Protein AF-A0A1G4JI55-F1 (afdb_monomer)

Organism: NCBI:txid1072105

pLDDT: mean 80.77, std 14.32, range [42.84, 95.56]

Nearest PDB structures (foldseek):
  7lda-assembly1_A  TM=4.274E-01  e=7.599E+00  Stenotrophomonas maltophilia K279a

Structure (mmCIF, N/CA/C/O backbone):
data_AF-A0A1G4JI55-F1
#
_entry.id   AF-A0A1G4JI55-F1
#
loop_
_atom_site.group_PDB
_atom_site.id
_atom_site.type_symbol
_atom_site.label_atom_id
_atom_site.label_alt_id
_atom_site.label_comp_id
_atom_site.label_asym_id
_atom_site.label_entity_id
_atom_site.label_seq_id
_atom_site.pdbx_PDB_ins_code
_atom_site.Cartn_x
_atom_site.Cartn_y
_atom_site.Cartn_z
_atom_site.occupancy
_atom_site.B_iso_or_equiv
_atom_site.auth_seq_id
_atom_site.auth_comp_id
_atom_site.auth_asym_id
_atom_site.auth_atom_id
_atom_site.pdbx_PDB_model_num
ATOM 1 N N . MET A 1 1 ? 4.335 -8.192 -8.789 1.00 56.53 1 MET A N 1
ATOM 2 C CA . MET A 1 1 ? 4.870 -7.688 -7.505 1.00 56.53 1 MET A CA 1
ATOM 3 C C . MET A 1 1 ? 6.400 -7.617 -7.463 1.00 56.53 1 MET A C 1
ATOM 5 O O . MET A 1 1 ? 7.077 -8.492 -7.997 1.00 56.53 1 MET A O 1
ATOM 9 N N . THR A 1 2 ? 6.938 -6.567 -6.842 1.00 62.38 2 THR A N 1
ATOM 10 C CA . THR A 1 2 ? 8.377 -6.296 -6.694 1.00 62.38 2 THR A CA 1
ATOM 11 C C . THR A 1 2 ? 8.993 -7.152 -5.581 1.00 62.38 2 THR A C 1
ATOM 13 O O . THR A 1 2 ? 8.378 -7.368 -4.541 1.00 62.38 2 THR A O 1
ATOM 16 N N . ARG A 1 3 ? 10.217 -7.663 -5.778 1.00 72.81 3 ARG A N 1
ATOM 17 C CA . ARG A 1 3 ? 10.893 -8.572 -4.820 1.00 72.81 3 ARG A CA 1
ATOM 18 C C . ARG A 1 3 ? 11.910 -7.865 -3.916 1.00 72.81 3 ARG A C 1
ATOM 20 O O . ARG A 1 3 ? 12.765 -8.512 -3.321 1.00 72.81 3 ARG A O 1
ATOM 27 N N . LYS A 1 4 ? 11.872 -6.530 -3.851 1.00 83.50 4 LYS A N 1
ATOM 28 C CA . LYS A 1 4 ? 12.846 -5.745 -3.077 1.00 83.50 4 LYS A CA 1
ATOM 29 C C . LYS A 1 4 ? 12.641 -5.948 -1.568 1.00 83.50 4 LYS A C 1
ATOM 31 O O . LYS A 1 4 ? 11.501 -6.120 -1.129 1.00 83.50 4 LYS A O 1
ATOM 36 N N . PRO A 1 5 ? 13.711 -5.913 -0.759 1.00 81.00 5 PRO A N 1
ATOM 37 C CA . PRO A 1 5 ? 13.623 -6.232 0.664 1.00 81.00 5 PRO A CA 1
ATOM 38 C C . PRO A 1 5 ? 12.819 -5.192 1.455 1.00 81.00 5 PRO A C 1
ATOM 40 O O . PRO A 1 5 ? 11.992 -5.571 2.278 1.00 81.00 5 PRO A O 1
ATOM 43 N N . THR A 1 6 ? 12.993 -3.898 1.171 1.00 87.56 6 THR A N 1
ATOM 44 C CA . THR A 1 6 ? 12.357 -2.811 1.930 1.00 87.56 6 THR A CA 1
ATOM 45 C C . THR A 1 6 ? 11.129 -2.249 1.220 1.00 87.56 6 THR A C 1
ATOM 47 O O . THR A 1 6 ? 11.065 -2.223 -0.011 1.00 87.56 6 THR A O 1
ATOM 50 N N . VAL A 1 7 ? 10.158 -1.753 1.995 1.00 88.62 7 VAL A N 1
ATOM 51 C CA . VAL A 1 7 ? 8.947 -1.108 1.458 1.00 88.62 7 VAL A CA 1
ATOM 52 C C . VAL A 1 7 ? 9.310 0.102 0.601 1.00 88.62 7 VAL A C 1
ATOM 54 O O . VAL A 1 7 ? 8.825 0.217 -0.521 1.00 88.62 7 VAL A O 1
ATOM 57 N N . LEU A 1 8 ? 10.226 0.951 1.074 1.00 90.62 8 LEU A N 1
ATOM 58 C CA . LEU A 1 8 ? 10.676 2.128 0.332 1.00 90.62 8 LEU A CA 1
ATOM 59 C C . LEU A 1 8 ? 11.270 1.760 -1.036 1.00 90.62 8 LEU A C 1
ATOM 61 O O . LEU A 1 8 ? 10.923 2.379 -2.037 1.00 90.62 8 LEU A O 1
ATOM 65 N N . ALA A 1 9 ? 12.105 0.717 -1.110 1.00 91.56 9 ALA A N 1
ATOM 66 C CA . ALA A 1 9 ? 12.670 0.276 -2.384 1.00 91.56 9 ALA A CA 1
ATOM 67 C C . ALA A 1 9 ? 11.589 -0.230 -3.353 1.00 91.56 9 ALA A C 1
ATOM 69 O O . ALA A 1 9 ? 11.690 0.005 -4.555 1.00 91.56 9 ALA A O 1
ATOM 70 N N . ARG A 1 10 ? 10.541 -0.892 -2.841 1.00 89.81 10 ARG A N 1
ATOM 71 C CA . ARG A 1 10 ? 9.392 -1.311 -3.658 1.00 89.81 10 ARG A CA 1
ATOM 72 C C . ARG A 1 10 ? 8.613 -0.107 -4.181 1.00 89.81 10 ARG A C 1
ATOM 74 O O . ARG A 1 10 ? 8.247 -0.118 -5.350 1.00 89.81 10 ARG A O 1
ATOM 81 N N . LEU A 1 11 ? 8.372 0.908 -3.347 1.00 91.12 11 LEU A N 1
ATOM 82 C CA . LEU A 1 11 ? 7.682 2.137 -3.755 1.00 91.12 11 LEU A CA 1
ATOM 83 C C . LEU A 1 11 ? 8.469 2.877 -4.842 1.00 91.12 11 LEU A C 1
ATOM 85 O O . LEU A 1 11 ? 7.915 3.157 -5.899 1.00 91.12 11 LEU A O 1
ATOM 89 N N . LEU A 1 12 ? 9.774 3.079 -4.644 1.00 92.25 12 LEU A N 1
ATOM 90 C CA . LEU A 1 12 ? 10.640 3.722 -5.637 1.00 92.25 12 LEU A CA 1
ATOM 91 C C . LEU A 1 12 ? 10.698 2.939 -6.953 1.00 92.25 12 LEU A C 1
ATOM 93 O O . LEU A 1 12 ? 10.718 3.529 -8.028 1.00 92.25 12 LEU A O 1
ATOM 97 N N . GLU A 1 13 ? 10.722 1.606 -6.906 1.00 90.62 13 GLU A N 1
ATOM 98 C CA . GLU A 1 13 ? 10.664 0.780 -8.118 1.00 90.62 13 GLU A CA 1
ATOM 99 C C . GLU A 1 13 ? 9.343 0.977 -8.874 1.00 90.62 13 GLU A C 1
ATOM 101 O O . GLU A 1 13 ? 9.346 1.082 -10.104 1.00 90.62 13 GLU A O 1
ATOM 106 N N . TRP A 1 14 ? 8.226 1.085 -8.152 1.00 88.88 14 TRP A N 1
ATOM 107 C CA . TRP A 1 14 ? 6.921 1.389 -8.733 1.00 88.88 14 TRP A CA 1
ATOM 108 C C . TRP A 1 14 ? 6.877 2.776 -9.370 1.00 88.88 14 TRP A C 1
ATOM 110 O O . TRP A 1 14 ? 6.474 2.882 -10.528 1.00 88.88 14 TRP A O 1
ATOM 120 N N . GLU A 1 15 ? 7.331 3.812 -8.669 1.00 91.75 15 GLU A N 1
ATOM 121 C CA . GLU A 1 15 ? 7.382 5.183 -9.192 1.00 91.75 15 GLU A CA 1
ATOM 122 C C . GLU A 1 15 ? 8.279 5.274 -10.429 1.00 91.75 15 GLU A C 1
ATOM 124 O O . GLU A 1 15 ? 7.889 5.833 -11.454 1.00 91.75 15 GLU A O 1
ATOM 129 N N . ASN A 1 16 ? 9.451 4.639 -10.385 1.00 90.75 16 ASN A N 1
ATOM 130 C CA . ASN A 1 16 ? 10.377 4.611 -11.512 1.00 90.75 16 ASN A CA 1
ATOM 131 C C . ASN A 1 16 ? 9.817 3.854 -12.719 1.00 90.75 16 ASN A C 1
ATOM 133 O O . ASN A 1 16 ? 10.100 4.245 -13.853 1.00 90.75 16 ASN A O 1
ATOM 137 N N . SER A 1 17 ? 9.034 2.797 -12.492 1.00 88.00 17 SER A N 1
ATOM 138 C CA . SER A 1 17 ? 8.438 1.989 -13.563 1.00 88.00 17 SER A CA 1
ATOM 139 C C . SER A 1 17 ? 7.194 2.641 -14.164 1.00 88.00 17 SER A C 1
ATOM 141 O O . SER A 1 17 ? 7.005 2.615 -15.376 1.00 88.00 17 SER A O 1
ATOM 143 N N . CYS A 1 18 ? 6.330 3.209 -13.323 1.00 87.94 18 CYS A N 1
ATOM 144 C CA . CYS A 1 18 ? 5.034 3.747 -13.735 1.00 87.94 18 CYS A CA 1
ATOM 145 C C . CYS A 1 18 ? 5.064 5.250 -14.003 1.00 87.94 18 CYS A C 1
ATOM 147 O O . CYS A 1 18 ? 4.089 5.772 -14.528 1.00 87.94 18 CYS A O 1
ATOM 149 N N . LYS A 1 19 ? 6.148 5.949 -13.643 1.00 90.75 19 LYS A N 1
ATOM 150 C CA . LYS A 1 19 ? 6.298 7.411 -13.764 1.00 90.75 19 LYS A CA 1
ATOM 151 C C . LYS A 1 19 ? 5.158 8.193 -13.100 1.00 90.75 19 LYS A C 1
ATOM 153 O O . LYS A 1 19 ? 4.799 9.284 -13.534 1.00 90.75 19 LYS A O 1
ATOM 158 N N . HIS A 1 20 ? 4.595 7.627 -12.038 1.00 88.62 20 HIS A N 1
ATOM 159 C CA . HIS A 1 20 ? 3.544 8.233 -11.232 1.00 88.62 20 HIS A CA 1
ATOM 160 C C . HIS A 1 20 ? 3.986 8.235 -9.768 1.00 88.62 20 HIS A C 1
ATOM 162 O O . HIS A 1 20 ? 4.554 7.229 -9.338 1.00 88.62 20 HIS A O 1
ATOM 168 N N . PRO A 1 21 ? 3.731 9.317 -9.012 1.00 91.12 21 PRO A N 1
ATOM 169 C CA . PRO A 1 21 ? 4.039 9.358 -7.588 1.00 91.12 21 PRO A CA 1
ATOM 170 C C . PRO A 1 21 ? 3.175 8.348 -6.825 1.00 91.12 21 PRO A C 1
ATOM 172 O O . PRO A 1 21 ? 1.988 8.183 -7.120 1.00 91.12 21 PRO A O 1
ATOM 175 N N . VAL A 1 22 ? 3.762 7.681 -5.833 1.00 90.19 22 VAL A N 1
ATOM 176 C CA . VAL A 1 22 ? 3.088 6.687 -4.997 1.00 90.19 22 VAL A CA 1
ATOM 177 C C . VAL A 1 22 ? 3.322 7.014 -3.530 1.00 90.19 22 VAL A C 1
ATOM 179 O O . VAL A 1 22 ? 4.426 6.906 -3.003 1.00 90.19 22 VAL A O 1
ATOM 182 N N . THR A 1 23 ? 2.241 7.331 -2.823 1.00 90.56 23 THR A N 1
ATOM 183 C CA . THR A 1 23 ? 2.305 7.584 -1.384 1.00 90.56 23 THR A CA 1
ATOM 184 C C . THR A 1 23 ? 2.064 6.296 -0.607 1.00 90.56 23 THR A C 1
ATOM 186 O O . THR A 1 23 ? 0.960 5.750 -0.607 1.00 90.56 23 THR A O 1
ATOM 189 N N . GLY A 1 24 ? 3.089 5.833 0.108 1.00 90.88 24 GLY A N 1
ATOM 190 C CA . GLY A 1 24 ? 2.934 4.772 1.101 1.00 90.88 24 GLY A CA 1
ATOM 191 C C . GLY A 1 24 ? 2.023 5.220 2.246 1.00 90.88 24 GLY A C 1
ATOM 192 O O . GLY A 1 24 ? 2.265 6.264 2.866 1.00 90.88 24 GLY A O 1
ATOM 193 N N . LEU A 1 25 ? 0.988 4.423 2.522 1.00 90.88 25 LEU A N 1
ATOM 194 C CA . LEU A 1 25 ? 0.064 4.644 3.630 1.00 90.88 25 LEU A CA 1
ATOM 195 C C . LEU A 1 25 ? 0.543 3.902 4.877 1.00 90.88 25 LEU A C 1
ATOM 197 O O . LEU A 1 25 ? 0.789 2.699 4.846 1.00 90.88 25 LEU A O 1
ATOM 201 N N . ASP A 1 26 ? 0.619 4.634 5.980 1.00 91.19 26 ASP A N 1
ATOM 202 C CA . ASP A 1 26 ? 0.837 4.115 7.325 1.00 91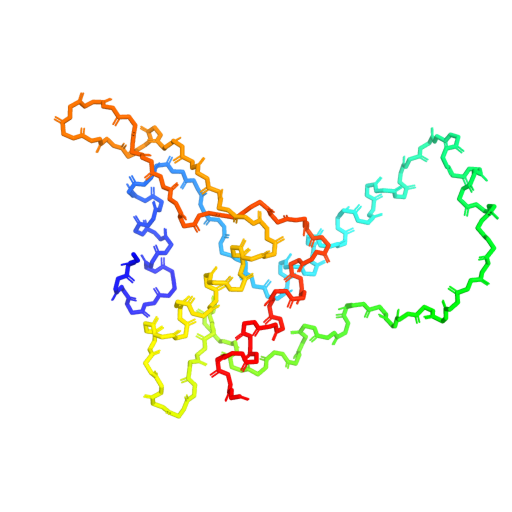.19 26 ASP A CA 1
ATOM 203 C C . ASP A 1 26 ? -0.385 4.449 8.204 1.00 91.19 26 ASP A C 1
ATOM 205 O O . ASP A 1 26 ? -1.230 5.261 7.805 1.00 91.19 26 ASP A O 1
ATOM 209 N N . PRO A 1 27 ? -0.529 3.821 9.385 1.00 90.75 27 PRO A N 1
ATOM 210 C CA . PRO A 1 27 ? -1.682 4.044 10.253 1.00 90.75 27 PRO A CA 1
ATOM 211 C C . PRO A 1 27 ? -1.929 5.520 10.590 1.00 90.75 27 PRO A C 1
ATOM 213 O O . PRO A 1 27 ? -3.085 5.942 10.645 1.00 90.75 27 PRO A O 1
ATOM 216 N N . THR A 1 28 ? -0.870 6.315 10.762 1.00 90.25 28 THR A N 1
ATOM 217 C CA . THR A 1 28 ? -0.963 7.746 11.075 1.00 90.25 28 THR A CA 1
ATOM 218 C C . THR A 1 28 ? -1.545 8.525 9.898 1.00 90.25 28 THR A C 1
ATOM 220 O O . THR A 1 28 ? -2.545 9.224 10.061 1.00 90.25 28 THR A O 1
ATOM 223 N N . LYS A 1 29 ? -1.025 8.319 8.683 1.00 91.88 29 LYS A N 1
ATOM 224 C CA . LYS A 1 29 ? -1.563 8.936 7.457 1.00 91.88 29 LYS A CA 1
ATOM 225 C C . LYS A 1 29 ? -3.004 8.526 7.185 1.00 91.88 29 LYS A C 1
ATOM 227 O O . LYS A 1 29 ? -3.806 9.336 6.730 1.00 91.88 29 LYS A O 1
ATOM 232 N N . VAL A 1 30 ? -3.366 7.274 7.469 1.00 91.25 30 VAL A N 1
ATOM 233 C CA . VAL A 1 30 ? -4.756 6.811 7.331 1.00 91.25 30 VAL A CA 1
ATOM 234 C C . VAL A 1 30 ? -5.678 7.560 8.295 1.00 91.25 30 VAL A C 1
ATOM 236 O O . VAL A 1 30 ? -6.777 7.954 7.898 1.00 91.25 30 VAL A O 1
ATOM 239 N N . GLN A 1 31 ? -5.247 7.798 9.538 1.00 90.12 31 GLN A N 1
ATOM 240 C CA . GLN A 1 31 ? -6.014 8.613 10.484 1.00 90.12 31 GLN A CA 1
ATOM 241 C C . GLN A 1 31 ? -6.171 10.054 9.988 1.00 90.12 31 GLN A C 1
ATOM 243 O O . GLN A 1 31 ? -7.281 10.587 10.022 1.00 90.12 31 GLN A O 1
ATOM 248 N N . GLU A 1 32 ? -5.099 10.667 9.489 1.00 90.19 32 GLU A N 1
ATOM 249 C CA . GLU A 1 32 ? -5.126 12.021 8.924 1.00 90.19 32 GLU A CA 1
ATOM 250 C C . GLU A 1 32 ? -6.082 12.126 7.727 1.00 90.19 32 GLU A C 1
ATOM 252 O O . GLU A 1 32 ? -6.945 13.006 7.712 1.00 90.19 32 GLU A O 1
ATOM 257 N N . LEU A 1 33 ? -6.019 11.178 6.785 1.00 89.56 33 LEU A N 1
ATOM 258 C CA . LEU A 1 33 ? -6.935 11.092 5.640 1.00 89.56 33 LEU A CA 1
ATOM 259 C C . LEU A 1 33 ? -8.397 10.932 6.074 1.00 89.56 33 LEU A C 1
ATOM 261 O O . LEU A 1 33 ? -9.303 11.536 5.503 1.00 89.56 33 LEU A O 1
ATOM 265 N N . CYS A 1 34 ? -8.660 10.131 7.106 1.00 88.50 34 CYS A N 1
ATOM 266 C CA . CYS A 1 34 ? -10.016 9.985 7.629 1.00 88.50 34 CYS A CA 1
ATOM 267 C C . CYS A 1 34 ? -10.523 11.283 8.276 1.00 88.50 34 CYS A C 1
ATOM 269 O O . CYS A 1 34 ? -11.714 11.594 8.183 1.00 88.50 34 CYS A O 1
ATOM 271 N N . ARG A 1 35 ? -9.645 12.040 8.946 1.00 86.94 35 ARG A N 1
ATOM 272 C CA . ARG A 1 35 ? -9.995 13.330 9.554 1.00 86.94 35 ARG A CA 1
ATOM 273 C C . ARG A 1 35 ? -10.288 14.390 8.497 1.00 86.94 35 ARG A C 1
ATOM 275 O O . ARG A 1 35 ? -11.295 15.082 8.642 1.00 86.94 35 ARG A O 1
ATOM 282 N N . SER A 1 36 ? -9.482 14.491 7.439 1.00 85.00 36 SER A N 1
ATOM 283 C CA . SER A 1 36 ? -9.685 15.492 6.381 1.00 85.00 36 SER A CA 1
ATOM 284 C C . SER A 1 36 ? -11.042 15.326 5.691 1.00 85.00 36 SER A C 1
ATOM 286 O O . SER A 1 36 ? -11.819 16.279 5.628 1.00 85.00 36 SER A O 1
ATOM 288 N N . VAL A 1 37 ? -11.408 14.094 5.324 1.00 82.38 37 VAL A N 1
ATOM 289 C CA . VAL A 1 37 ? -12.713 13.781 4.714 1.00 82.38 37 VAL A CA 1
ATOM 290 C C . VAL A 1 37 ? -13.881 14.152 5.638 1.00 82.38 37 VAL A C 1
ATOM 292 O O . VAL A 1 37 ? -14.899 14.688 5.198 1.00 82.38 37 VAL A O 1
ATOM 295 N N . ARG A 1 38 ? -13.757 13.918 6.952 1.00 74.25 38 ARG A N 1
ATOM 296 C CA . ARG A 1 38 ? -14.803 14.294 7.924 1.00 74.25 38 ARG A CA 1
ATOM 297 C C . ARG A 1 38 ? -14.986 15.809 8.031 1.00 74.25 38 ARG A C 1
ATOM 299 O O . ARG A 1 38 ? -16.115 16.260 8.227 1.00 74.25 38 ARG A O 1
ATOM 306 N N . ILE A 1 39 ? -13.902 16.579 7.941 1.00 66.81 39 ILE A N 1
ATOM 307 C CA . ILE A 1 39 ? -13.946 18.047 7.994 1.00 66.81 39 ILE A CA 1
ATOM 308 C C . ILE A 1 39 ? -14.656 18.593 6.750 1.00 66.81 39 ILE A C 1
ATOM 310 O O . ILE A 1 39 ? -15.560 19.420 6.887 1.00 66.81 39 ILE A O 1
ATOM 314 N N . GLU A 1 40 ? -14.341 18.070 5.564 1.00 63.00 40 GLU A N 1
ATOM 315 C CA . GLU A 1 40 ? -15.008 18.458 4.315 1.00 63.00 40 GLU A CA 1
ATOM 316 C C . GLU A 1 40 ? -16.519 18.187 4.361 1.00 63.00 40 GLU A C 1
ATOM 318 O O . GLU A 1 40 ? -17.321 19.074 4.058 1.00 63.00 40 GLU A O 1
ATOM 323 N N . HIS A 1 41 ? -16.943 17.018 4.855 1.00 58.53 41 HIS A N 1
ATOM 324 C CA . HIS A 1 41 ? -18.371 16.705 4.993 1.00 58.53 41 HIS A CA 1
ATOM 325 C C . HIS A 1 41 ? -19.111 17.605 5.999 1.00 58.53 41 HIS A C 1
ATOM 327 O O . HIS A 1 41 ? -20.303 17.882 5.818 1.00 58.53 41 HIS A O 1
ATOM 333 N N . ARG A 1 42 ? -18.430 18.103 7.043 1.00 55.75 42 ARG A N 1
ATOM 334 C CA . ARG A 1 42 ? -19.008 19.051 8.018 1.00 55.75 42 ARG A CA 1
ATOM 335 C C . ARG A 1 42 ? -19.172 20.465 7.455 1.00 55.75 42 ARG A C 1
ATOM 337 O O . ARG A 1 42 ? -20.022 21.205 7.948 1.00 55.75 42 ARG A O 1
ATOM 344 N N . SER A 1 43 ? -18.420 20.815 6.412 1.00 58.31 43 SER A N 1
ATOM 345 C CA . SER A 1 43 ? -18.495 22.106 5.714 1.00 58.31 43 SER A CA 1
ATOM 346 C C . SER A 1 43 ? -19.616 22.173 4.658 1.00 58.31 43 SER A C 1
ATOM 348 O O . SER A 1 43 ? -19.734 23.147 3.914 1.00 58.31 43 SER A O 1
ATOM 350 N N . SER A 1 44 ? -20.495 21.167 4.585 1.00 54.53 44 SER A N 1
ATOM 351 C CA . SER A 1 44 ? -21.655 21.212 3.690 1.00 54.53 44 SER A CA 1
ATOM 352 C C . SER A 1 44 ? -22.694 22.245 4.169 1.00 54.53 44 SER A C 1
ATOM 354 O O . SER A 1 44 ? -23.542 21.991 5.026 1.00 54.53 44 SER A O 1
ATOM 356 N N . LYS A 1 45 ? -22.648 23.453 3.596 1.00 60.78 45 LYS A N 1
ATOM 357 C CA . LYS A 1 45 ? -23.706 24.474 3.704 1.00 60.78 45 LYS A CA 1
ATOM 358 C C . LYS A 1 45 ? -24.905 24.106 2.811 1.00 6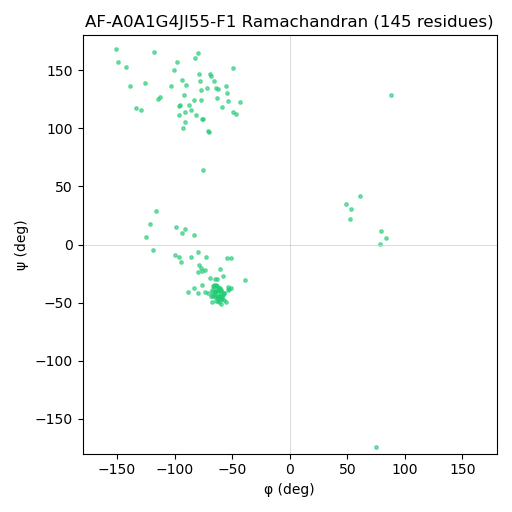0.78 45 LYS A C 1
ATOM 360 O O . LYS A 1 45 ? -25.176 24.789 1.832 1.00 60.78 45 LYS A O 1
ATOM 365 N N . SER A 1 46 ? -25.594 22.999 3.091 1.00 67.94 46 SER A N 1
ATOM 366 C CA . SER A 1 46 ? -26.684 22.499 2.233 1.00 67.94 46 SER A CA 1
ATOM 367 C C . SER A 1 46 ? -27.855 21.913 3.030 1.00 67.94 46 SER A C 1
ATOM 369 O O . SER A 1 46 ? -27.665 21.390 4.130 1.00 67.94 46 SER A O 1
ATOM 371 N N . LEU A 1 47 ? -29.057 21.969 2.434 1.00 64.31 47 LEU A N 1
ATOM 372 C CA . LEU A 1 47 ? -30.324 21.336 2.850 1.00 64.31 47 LEU A CA 1
ATOM 373 C C . LEU A 1 47 ? -30.157 19.915 3.411 1.00 64.31 47 LEU A C 1
ATOM 375 O O . LEU A 1 47 ? -30.886 19.519 4.316 1.00 64.31 47 LEU A O 1
ATOM 379 N N . VAL A 1 48 ? -29.150 19.173 2.947 1.00 68.31 48 VAL A N 1
ATOM 380 C CA . VAL A 1 48 ? -28.767 17.852 3.472 1.00 68.31 48 VAL A CA 1
ATOM 381 C C . VAL A 1 48 ? -28.590 17.860 4.999 1.00 68.31 48 VAL A C 1
ATOM 383 O O . VAL A 1 48 ? -29.019 16.923 5.668 1.00 68.31 48 VAL A O 1
ATOM 386 N N . ARG A 1 49 ? -28.045 18.932 5.588 1.00 67.31 49 ARG A N 1
ATOM 387 C CA . ARG A 1 49 ? -27.860 19.067 7.044 1.00 67.31 49 ARG A CA 1
ATOM 388 C C . ARG A 1 49 ? -29.179 19.223 7.815 1.00 67.31 49 ARG A C 1
ATOM 390 O O . ARG A 1 49 ? -29.253 18.810 8.971 1.00 67.31 49 ARG A O 1
ATOM 397 N N . LEU A 1 50 ? -30.218 19.793 7.194 1.00 68.69 50 LEU A N 1
ATOM 398 C CA . LEU A 1 50 ? -31.563 19.870 7.781 1.00 68.69 50 LEU A CA 1
ATOM 399 C C . LEU A 1 50 ? -32.218 18.483 7.808 1.00 68.69 50 LEU A C 1
ATOM 401 O O . LEU A 1 50 ? -32.770 18.086 8.831 1.00 68.69 50 LEU A O 1
ATOM 405 N N . PHE A 1 51 ? -32.068 17.708 6.730 1.00 69.69 51 PHE A N 1
ATOM 406 C CA . PHE A 1 51 ? -32.625 16.356 6.628 1.00 69.69 51 PHE A CA 1
ATOM 407 C C . PHE A 1 51 ? -31.847 15.296 7.428 1.00 69.69 51 PHE A C 1
ATOM 409 O O . PHE A 1 51 ? -32.434 14.303 7.847 1.00 69.69 51 PHE A O 1
ATOM 416 N N . GLN A 1 52 ? -30.560 15.512 7.736 1.00 65.44 52 GLN A N 1
ATOM 417 C CA . GLN A 1 52 ? -29.761 14.615 8.594 1.00 65.44 52 GLN A CA 1
ATOM 418 C C . GLN A 1 52 ? -30.361 14.412 9.998 1.00 65.44 52 GLN A C 1
ATOM 420 O O . GLN A 1 52 ? -30.156 13.366 10.616 1.00 65.44 52 GLN A O 1
ATOM 425 N N . LYS A 1 53 ? -31.122 15.390 10.502 1.00 62.62 53 LYS A N 1
ATOM 426 C CA . LYS A 1 53 ? -31.799 15.310 11.806 1.00 62.62 53 LYS A CA 1
ATOM 427 C C . LYS A 1 53 ? -33.102 14.506 11.783 1.00 62.62 53 LYS A C 1
ATOM 429 O O . LYS A 1 53 ? -33.660 14.264 12.845 1.00 62.62 53 LYS A O 1
ATOM 434 N N . LEU A 1 54 ? -33.569 14.076 10.612 1.00 64.75 54 LEU A N 1
ATOM 435 C CA . LEU A 1 54 ? -34.781 13.265 10.467 1.00 64.75 54 LEU A CA 1
ATOM 436 C C . LEU A 1 54 ? -34.505 11.752 10.502 1.00 64.75 54 LEU A C 1
ATOM 438 O O . LEU A 1 54 ? -35.376 10.962 10.146 1.00 64.75 54 LEU A O 1
ATOM 442 N N . SER A 1 55 ? -33.312 11.317 10.923 1.00 65.75 55 SER A N 1
ATOM 443 C CA . SER A 1 55 ? -33.056 9.885 11.101 1.00 65.75 55 SER A CA 1
ATOM 444 C C . SER A 1 55 ? -33.692 9.368 12.396 1.00 65.75 55 SER A C 1
ATOM 446 O O . SER A 1 55 ? -33.439 9.871 13.491 1.00 65.75 55 SER A O 1
ATOM 448 N N . ILE A 1 56 ? -34.537 8.343 12.272 1.00 61.34 56 ILE A N 1
ATOM 449 C CA . ILE A 1 56 ? -35.100 7.626 13.418 1.00 61.34 56 ILE A CA 1
ATOM 450 C C . ILE A 1 56 ? -33.991 6.722 13.954 1.00 61.34 56 ILE A C 1
ATOM 452 O O . ILE A 1 56 ? -33.597 5.751 13.307 1.00 61.34 56 ILE A O 1
ATOM 456 N N . SER A 1 57 ? -33.455 7.093 15.117 1.00 59.97 57 SER A N 1
ATOM 457 C CA . SER A 1 57 ? -32.365 6.398 15.797 1.00 59.97 57 SER A CA 1
ATOM 458 C C . SER A 1 57 ? -32.637 4.898 15.900 1.00 59.97 57 SER A C 1
ATOM 460 O O . SER A 1 57 ? -33.537 4.461 16.620 1.00 59.97 57 SER A O 1
ATOM 462 N N . LYS A 1 58 ? -31.819 4.101 15.212 1.00 52.44 58 LYS A N 1
ATOM 463 C CA . LYS A 1 58 ? -31.608 2.699 15.553 1.00 52.44 58 LYS A CA 1
ATOM 464 C C . LYS A 1 58 ? -30.114 2.393 15.544 1.00 52.44 58 LYS A C 1
ATOM 466 O O . LYS A 1 58 ? -29.455 2.431 14.514 1.00 52.44 58 LYS A O 1
ATOM 471 N N . HIS A 1 59 ? -29.668 2.017 16.738 1.00 46.12 59 HIS A N 1
ATOM 472 C CA . HIS A 1 59 ? -28.397 1.415 17.130 1.00 46.12 59 HIS A CA 1
ATOM 473 C C . HIS A 1 59 ? -27.213 2.325 17.471 1.00 46.12 59 HIS A C 1
ATOM 475 O O . HIS A 1 59 ? -26.810 3.231 16.751 1.00 46.12 59 HIS A O 1
ATOM 481 N N . LYS A 1 60 ? -26.674 1.994 18.652 1.00 43.94 60 LYS A N 1
ATOM 482 C CA . LYS A 1 60 ? -25.521 2.554 19.344 1.00 43.94 60 LYS A CA 1
ATOM 483 C C . LYS A 1 60 ? -24.368 2.791 18.374 1.00 43.94 60 LYS A C 1
ATOM 485 O O . LYS A 1 60 ? -23.887 1.858 17.734 1.00 43.94 60 LYS A O 1
ATOM 490 N N . SER A 1 61 ? -23.927 4.039 18.329 1.00 42.84 61 SER A N 1
ATOM 491 C CA . SER A 1 61 ? -22.704 4.496 17.688 1.00 42.84 61 SER A CA 1
ATOM 492 C C . SER A 1 61 ? -21.559 3.564 18.078 1.00 42.84 61 SER A C 1
ATOM 494 O O . SER A 1 61 ? -21.172 3.503 19.246 1.00 42.84 61 SER A O 1
ATOM 496 N N . GLN A 1 62 ? -21.036 2.812 17.111 1.00 44.06 62 GLN A N 1
ATOM 497 C CA . GLN A 1 62 ? -19.745 2.161 17.278 1.00 44.06 62 GLN A CA 1
ATOM 498 C C . GLN A 1 62 ? -18.724 3.247 17.639 1.00 44.06 62 GLN A C 1
ATOM 500 O O . GLN A 1 62 ? -18.767 4.350 17.086 1.00 44.06 62 GLN A O 1
ATOM 505 N N . ALA A 1 63 ? -17.864 2.953 18.616 1.00 45.09 63 ALA A N 1
ATOM 506 C CA . ALA A 1 63 ? -16.836 3.866 19.098 1.00 45.09 63 ALA A CA 1
ATOM 507 C C . ALA A 1 63 ? -16.026 4.470 17.929 1.00 45.09 63 ALA A C 1
ATOM 509 O O . ALA A 1 63 ? -15.903 3.836 16.874 1.00 45.09 63 ALA A O 1
ATOM 510 N N . PRO A 1 64 ? -15.464 5.684 18.080 1.00 47.94 64 PRO A N 1
ATOM 511 C CA . PRO A 1 64 ? -14.709 6.325 17.014 1.00 47.94 64 PRO A CA 1
ATOM 512 C C . PRO A 1 64 ? -13.604 5.385 16.519 1.00 47.94 64 PRO A C 1
ATOM 514 O O . PRO A 1 64 ? -12.740 4.982 17.295 1.00 47.94 64 PRO A O 1
ATOM 517 N N . MET A 1 65 ? -13.595 5.074 15.215 1.00 52.19 65 MET A N 1
ATOM 518 C CA . MET A 1 65 ? -12.538 4.282 14.553 1.00 52.19 65 MET A CA 1
ATOM 519 C C . MET A 1 65 ? -11.103 4.786 14.822 1.00 52.19 65 MET A C 1
ATOM 521 O O . MET A 1 65 ? -10.146 4.095 14.485 1.00 52.19 65 MET A O 1
ATOM 525 N N . GLU A 1 66 ? -10.935 5.979 15.402 1.00 49.31 66 GLU A N 1
ATOM 526 C CA . GLU A 1 66 ? -9.644 6.614 15.677 1.00 49.31 66 GLU A CA 1
ATOM 527 C C . GLU A 1 66 ? -8.759 5.835 16.659 1.00 49.31 66 GLU A C 1
ATOM 529 O O . GLU A 1 66 ? -7.543 5.873 16.505 1.00 49.31 66 GLU A O 1
ATOM 534 N N . HIS A 1 67 ? -9.317 5.072 17.606 1.00 49.66 67 HIS A N 1
ATOM 535 C CA . HIS A 1 67 ? -8.497 4.366 18.604 1.00 49.66 67 HIS A CA 1
ATOM 536 C C . HIS A 1 67 ? -7.976 2.985 18.161 1.00 49.66 67 HIS A C 1
ATOM 538 O O . HIS A 1 67 ? -7.103 2.428 18.820 1.00 49.66 67 HIS A O 1
ATOM 544 N N . HIS A 1 68 ? -8.451 2.424 17.043 1.00 56.72 68 HIS A N 1
ATOM 545 C CA . HIS A 1 68 ? -8.189 1.013 16.712 1.00 56.72 68 HIS A CA 1
ATOM 546 C C . HIS A 1 68 ? -6.983 0.759 15.794 1.00 56.72 68 HIS A C 1
ATOM 548 O O . HIS A 1 68 ? -6.512 -0.372 15.714 1.00 56.72 68 HIS A O 1
ATOM 554 N N . LEU A 1 69 ? -6.447 1.782 15.120 1.00 64.06 69 LEU A N 1
ATOM 555 C CA . LEU A 1 69 ? -5.264 1.622 14.258 1.00 64.06 69 LEU A CA 1
ATOM 556 C C . LEU A 1 69 ? -3.939 1.572 15.041 1.00 64.06 69 LEU A C 1
ATOM 558 O O . LEU A 1 69 ? -2.940 1.094 14.513 1.00 64.06 69 LEU A O 1
ATOM 562 N N . ALA A 1 70 ? -3.932 2.019 16.302 1.00 59.84 70 ALA A N 1
ATOM 563 C CA . ALA A 1 70 ? -2.749 2.013 17.168 1.00 59.84 70 ALA A CA 1
ATOM 564 C C . ALA A 1 70 ? -2.345 0.606 17.663 1.00 59.84 70 ALA A C 1
ATOM 566 O O . ALA A 1 70 ? -1.258 0.440 18.205 1.00 59.84 70 ALA A O 1
ATOM 567 N N . GLN A 1 71 ? -3.193 -0.412 17.463 1.00 65.69 71 GLN A N 1
ATOM 568 C CA . GLN A 1 71 ? -2.959 -1.802 17.885 1.00 65.69 71 GLN A CA 1
ATOM 569 C C . GLN A 1 71 ? -2.864 -2.781 16.703 1.00 65.69 71 GLN A C 1
ATOM 571 O O . GLN A 1 71 ? -3.203 -3.957 16.825 1.00 65.69 71 GLN A O 1
ATOM 576 N N . LEU A 1 72 ? -2.417 -2.323 15.531 1.00 76.25 72 LEU A N 1
ATOM 577 C CA . LEU A 1 72 ? -2.152 -3.237 14.420 1.00 76.25 72 LEU A CA 1
ATOM 578 C C . LEU A 1 72 ? -0.903 -4.070 14.719 1.00 76.25 72 LEU A C 1
ATOM 580 O O . LEU A 1 72 ? 0.227 -3.638 14.494 1.00 76.25 72 LEU A O 1
ATOM 584 N N . SER A 1 73 ? -1.117 -5.287 15.220 1.00 70.50 73 SER A N 1
ATOM 585 C CA . SER A 1 73 ? -0.050 -6.270 15.392 1.00 70.50 73 SER A CA 1
ATOM 586 C C . SER A 1 73 ? 0.693 -6.482 14.064 1.00 70.50 73 SER A C 1
ATOM 588 O O . SER A 1 73 ? 0.069 -6.670 13.017 1.00 70.50 73 SER A O 1
ATOM 590 N N . GLY A 1 74 ? 2.026 -6.414 14.099 1.00 79.75 74 GLY A N 1
ATOM 591 C CA . GLY A 1 74 ? 2.878 -6.755 12.957 1.00 79.75 74 GLY A CA 1
ATOM 592 C C . GLY A 1 74 ? 3.101 -5.662 11.904 1.00 79.75 74 GLY A C 1
ATOM 593 O O . GLY A 1 74 ? 3.753 -5.961 10.903 1.00 79.75 74 GLY A O 1
ATOM 594 N N . PHE A 1 75 ? 2.620 -4.425 12.096 1.00 88.50 75 PHE A N 1
ATOM 595 C CA . PHE A 1 75 ? 3.004 -3.294 11.236 1.00 88.50 75 PHE A CA 1
ATOM 596 C C . PHE A 1 75 ? 4.308 -2.650 11.734 1.00 88.50 75 PHE A C 1
ATOM 598 O O . PHE A 1 75 ? 4.347 -2.100 12.832 1.00 88.50 75 PHE A O 1
ATOM 605 N N . ARG A 1 76 ? 5.378 -2.701 10.935 1.00 87.00 76 ARG A N 1
ATOM 606 C CA . ARG A 1 76 ? 6.674 -2.043 11.205 1.00 87.00 76 ARG A CA 1
ATOM 607 C C . ARG A 1 76 ? 7.337 -1.648 9.883 1.00 87.00 76 ARG A C 1
ATOM 609 O O . ARG A 1 76 ? 6.973 -2.181 8.842 1.00 87.00 76 ARG A O 1
ATOM 616 N N . ASP A 1 77 ? 8.239 -0.671 9.892 1.00 86.50 77 ASP A N 1
ATOM 617 C CA . ASP A 1 77 ? 8.999 -0.233 8.701 1.00 86.50 77 ASP A CA 1
ATOM 618 C C . ASP A 1 77 ? 8.145 0.030 7.437 1.00 86.50 77 ASP A C 1
ATOM 620 O O . ASP A 1 77 ? 8.556 -0.228 6.302 1.00 86.50 77 ASP A O 1
ATOM 624 N N . GLY A 1 78 ? 6.921 0.536 7.633 1.00 86.38 78 GLY A N 1
ATOM 625 C CA . GLY A 1 78 ? 5.981 0.858 6.555 1.00 86.38 78 GLY A CA 1
ATOM 626 C C . GLY A 1 78 ? 5.227 -0.336 5.956 1.00 86.38 78 GLY A C 1
ATOM 627 O O . GLY A 1 78 ? 4.594 -0.175 4.915 1.00 86.38 78 GLY A O 1
ATOM 628 N N . GLY A 1 79 ? 5.275 -1.525 6.567 1.00 89.06 79 GLY A N 1
ATOM 629 C CA . GLY A 1 79 ? 4.594 -2.713 6.050 1.00 89.06 79 GLY A CA 1
ATOM 630 C C . GLY A 1 79 ? 4.161 -3.718 7.116 1.00 89.06 79 GLY A C 1
ATOM 631 O O . GLY A 1 79 ? 4.553 -3.651 8.279 1.00 89.06 79 GLY A O 1
ATOM 632 N N . PHE A 1 80 ? 3.334 -4.677 6.697 1.00 90.38 80 PHE A N 1
ATOM 633 C CA . PHE A 1 80 ? 2.912 -5.801 7.531 1.00 90.38 80 PHE A CA 1
ATOM 634 C C . PHE A 1 80 ? 3.864 -6.987 7.375 1.00 90.38 80 PHE A C 1
ATOM 636 O O . PHE A 1 80 ? 4.246 -7.343 6.258 1.00 90.38 80 PHE A O 1
ATOM 643 N N . TYR A 1 81 ? 4.207 -7.623 8.493 1.00 88.25 81 TYR A N 1
ATOM 644 C CA . TYR A 1 81 ? 5.063 -8.805 8.520 1.00 88.25 81 TYR A CA 1
ATOM 645 C C . TYR A 1 81 ? 4.232 -10.057 8.738 1.00 88.25 81 TYR A C 1
ATOM 647 O O . TYR A 1 81 ? 3.337 -10.091 9.579 1.00 88.25 81 TYR A O 1
ATOM 655 N N . VAL A 1 82 ? 4.551 -11.095 7.972 1.00 87.56 82 VAL A N 1
ATOM 656 C CA . VAL A 1 82 ? 3.891 -12.392 8.079 1.00 87.56 82 VAL A CA 1
ATOM 657 C C . VAL A 1 82 ? 4.529 -13.188 9.212 1.00 87.56 82 VAL A C 1
ATOM 659 O O . VAL A 1 82 ? 5.742 -13.384 9.225 1.00 87.56 82 VAL A O 1
ATOM 662 N N . ALA A 1 83 ? 3.709 -13.627 10.165 1.00 82.50 83 ALA A N 1
ATOM 663 C CA . ALA A 1 83 ? 4.130 -14.516 11.243 1.00 82.50 83 ALA A CA 1
ATOM 664 C C . ALA A 1 83 ? 4.153 -15.992 10.797 1.00 82.50 83 ALA A C 1
ATOM 666 O O . ALA A 1 83 ? 3.453 -16.379 9.852 1.00 82.50 83 ALA A O 1
ATOM 667 N N . ASN A 1 84 ? 4.896 -16.815 11.548 1.00 77.25 84 ASN A N 1
ATOM 668 C CA . ASN A 1 84 ? 4.877 -18.285 11.504 1.00 77.25 84 ASN A CA 1
ATOM 669 C C . ASN A 1 84 ? 5.268 -18.902 10.147 1.00 77.25 84 ASN A C 1
ATOM 671 O O . ASN A 1 84 ? 4.598 -19.820 9.681 1.00 77.25 84 ASN A O 1
ATOM 675 N N . ASP A 1 85 ? 6.302 -18.360 9.493 1.00 78.12 85 ASP A N 1
ATOM 676 C CA . ASP A 1 85 ? 6.893 -18.878 8.242 1.00 78.12 85 ASP A CA 1
ATOM 677 C C . ASP A 1 85 ? 5.898 -19.123 7.094 1.00 78.12 85 ASP A C 1
ATOM 679 O O . ASP A 1 85 ? 6.155 -19.881 6.155 1.00 78.12 85 ASP A O 1
ATOM 683 N N . ARG A 1 86 ? 4.740 -18.453 7.132 1.00 83.88 86 ARG A N 1
ATOM 684 C CA . ARG A 1 86 ? 3.738 -18.572 6.074 1.00 83.88 86 ARG A CA 1
ATOM 685 C C . ARG A 1 86 ? 4.252 -17.936 4.787 1.00 83.88 86 ARG A C 1
ATOM 687 O O . ARG A 1 86 ? 4.921 -16.902 4.782 1.00 83.88 86 ARG A O 1
ATOM 694 N N . SER A 1 87 ? 3.870 -18.540 3.668 1.00 88.31 87 SER A N 1
ATOM 695 C CA . SER A 1 87 ? 4.207 -18.061 2.330 1.00 88.31 87 SER A CA 1
ATOM 696 C C . SER A 1 87 ? 3.679 -16.641 2.102 1.00 88.31 87 SER A C 1
ATOM 698 O O . SER A 1 87 ? 2.468 -16.402 2.091 1.00 88.31 87 SER A O 1
ATOM 700 N N . LEU A 1 88 ? 4.595 -15.694 1.861 1.00 87.69 88 LEU A N 1
ATOM 701 C CA . LEU A 1 88 ? 4.263 -14.311 1.491 1.00 87.69 88 LEU A CA 1
ATOM 702 C C . LEU A 1 88 ? 3.321 -14.259 0.285 1.00 87.69 88 LEU A C 1
ATOM 704 O O . LEU A 1 88 ? 2.383 -13.467 0.270 1.00 87.69 88 LEU A O 1
ATOM 708 N N . LYS A 1 89 ? 3.544 -15.143 -0.694 1.00 89.12 89 LYS A N 1
ATOM 709 C CA . LYS A 1 89 ? 2.725 -15.255 -1.904 1.00 89.12 89 LYS A CA 1
ATOM 710 C C . LYS A 1 89 ? 1.283 -15.639 -1.573 1.00 89.12 89 LYS A C 1
ATOM 712 O O . LYS A 1 89 ? 0.352 -15.121 -2.187 1.00 89.12 89 LYS A O 1
ATOM 717 N N . ASP A 1 90 ? 1.090 -16.531 -0.608 1.00 91.06 90 ASP A N 1
ATOM 718 C CA . ASP A 1 90 ? -0.249 -16.985 -0.233 1.00 91.06 90 ASP A CA 1
ATOM 719 C C . ASP A 1 90 ? -0.990 -15.898 0.542 1.00 91.06 90 ASP A C 1
ATOM 721 O O . ASP A 1 90 ? -2.164 -15.644 0.271 1.00 91.06 90 ASP A O 1
ATOM 725 N N . ILE A 1 91 ? -0.302 -15.193 1.446 1.00 92.38 91 ILE A N 1
ATOM 726 C CA . ILE A 1 91 ? -0.874 -14.035 2.143 1.00 92.38 91 ILE A CA 1
ATOM 727 C C . ILE A 1 91 ? -1.237 -12.921 1.155 1.00 92.38 91 ILE A C 1
ATOM 729 O O . ILE A 1 91 ? -2.359 -12.420 1.198 1.00 92.38 91 ILE A O 1
ATOM 733 N N . GLU A 1 92 ? -0.344 -12.579 0.225 1.00 91.25 92 GLU A N 1
ATOM 734 C CA . GLU A 1 92 ? -0.605 -11.593 -0.829 1.00 91.25 92 GLU A CA 1
ATOM 735 C C . GLU A 1 92 ? -1.836 -11.975 -1.663 1.00 91.25 92 GLU A C 1
ATOM 737 O O . GLU A 1 92 ? -2.748 -11.166 -1.844 1.00 91.25 92 GLU A O 1
ATOM 742 N N . ASN A 1 93 ? -1.917 -13.231 -2.108 1.00 92.56 93 ASN A N 1
ATOM 743 C CA . ASN A 1 93 ? -3.063 -13.721 -2.868 1.00 92.56 93 ASN A CA 1
ATOM 744 C C . ASN A 1 93 ? -4.367 -13.631 -2.068 1.00 92.56 93 ASN A C 1
ATOM 746 O O . ASN A 1 93 ? -5.393 -13.241 -2.626 1.00 92.56 93 ASN A O 1
ATOM 750 N N . ARG A 1 94 ? -4.348 -13.944 -0.766 1.00 94.19 94 ARG A N 1
ATOM 751 C CA . ARG A 1 94 ? -5.528 -13.814 0.106 1.00 94.19 94 ARG A CA 1
ATOM 752 C C . ARG A 1 94 ? -5.953 -12.356 0.268 1.00 94.19 94 ARG A C 1
ATOM 754 O O . ARG A 1 94 ? -7.149 -12.074 0.211 1.00 94.19 94 ARG A O 1
ATOM 761 N N . ILE A 1 95 ? -4.999 -11.433 0.409 1.00 94.25 95 ILE A N 1
ATOM 762 C CA . ILE A 1 95 ? -5.275 -9.990 0.459 1.00 94.25 95 ILE A CA 1
ATOM 763 C C . ILE A 1 95 ? -5.928 -9.539 -0.854 1.00 94.25 95 ILE A C 1
ATOM 765 O O . ILE A 1 95 ? -6.990 -8.915 -0.824 1.00 94.25 95 ILE A O 1
ATOM 769 N N . HIS A 1 96 ? -5.364 -9.905 -2.008 1.00 93.81 96 HIS A N 1
ATOM 770 C CA . HIS A 1 96 ? -5.944 -9.569 -3.310 1.00 93.81 96 HIS A CA 1
ATOM 771 C C . HIS A 1 96 ? -7.341 -10.164 -3.506 1.00 93.81 96 HIS A C 1
ATOM 773 O O . HIS A 1 96 ? -8.244 -9.453 -3.937 1.00 93.81 96 HIS A O 1
ATOM 779 N N . GLN A 1 97 ? -7.562 -11.433 -3.153 1.00 94.31 97 GLN A N 1
ATOM 780 C CA . GLN A 1 97 ? -8.880 -12.071 -3.240 1.00 94.31 97 GLN A CA 1
ATOM 781 C C . GLN A 1 97 ? -9.920 -11.362 -2.369 1.00 94.31 97 GLN A C 1
ATOM 783 O O . GLN A 1 97 ? -11.038 -11.119 -2.828 1.00 94.31 97 GLN A O 1
ATOM 788 N N . PHE A 1 98 ? -9.554 -11.001 -1.136 1.00 95.19 98 PHE A N 1
ATOM 789 C CA . PHE A 1 98 ? -10.416 -10.229 -0.244 1.00 95.19 98 PHE A CA 1
ATOM 790 C C . PHE A 1 98 ? -10.787 -8.877 -0.866 1.00 95.19 98 PHE A C 1
ATOM 792 O O . PHE A 1 98 ? -11.970 -8.541 -0.963 1.00 95.19 98 PHE A O 1
ATOM 799 N N . LEU A 1 99 ? -9.790 -8.126 -1.336 1.00 95.38 99 LEU A N 1
ATOM 800 C CA . LEU A 1 99 ? -10.005 -6.803 -1.911 1.00 95.38 99 LEU A CA 1
ATOM 801 C C . LEU A 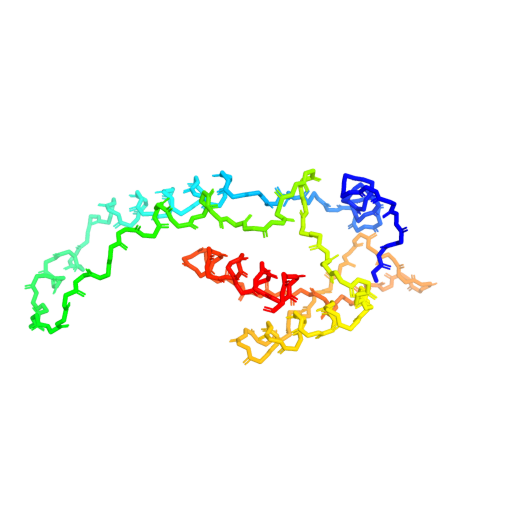1 99 ? -10.784 -6.865 -3.233 1.00 95.38 99 LEU A C 1
ATOM 803 O O . LEU A 1 99 ? -11.690 -6.062 -3.430 1.00 95.38 99 LEU A O 1
ATOM 807 N N . TRP A 1 100 ? -10.523 -7.845 -4.103 1.00 94.31 100 TRP A N 1
ATOM 808 C CA . TRP A 1 100 ? -11.283 -8.037 -5.343 1.00 94.31 100 TRP A CA 1
ATOM 809 C C . TRP A 1 100 ? -12.733 -8.413 -5.079 1.00 94.31 100 TRP A C 1
ATOM 811 O O . TRP A 1 100 ? -13.622 -7.906 -5.756 1.00 94.31 100 TRP A O 1
ATOM 821 N N . LYS A 1 101 ? -12.989 -9.278 -4.093 1.00 94.75 101 LYS A N 1
ATOM 822 C CA . LYS A 1 101 ? -14.358 -9.648 -3.724 1.00 94.75 101 LYS A CA 1
ATOM 823 C C . LYS A 1 101 ? -15.146 -8.439 -3.218 1.00 94.75 101 LYS A C 1
ATOM 825 O O . LYS A 1 101 ? -16.344 -8.360 -3.462 1.00 94.75 101 LYS A O 1
ATOM 830 N N . ARG A 1 102 ? -14.487 -7.517 -2.508 1.00 95.56 102 ARG A N 1
ATOM 831 C CA . ARG A 1 102 ? -15.146 -6.366 -1.879 1.00 95.56 102 ARG A CA 1
ATOM 832 C C . ARG A 1 102 ? -15.257 -5.136 -2.781 1.00 95.56 102 ARG A C 1
ATOM 834 O O . ARG A 1 102 ? -16.287 -4.473 -2.753 1.00 95.56 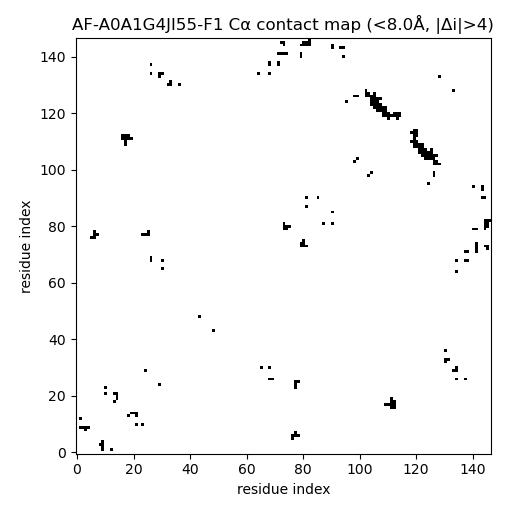102 ARG A O 1
ATOM 841 N N . TYR A 1 103 ? -14.218 -4.828 -3.551 1.00 95.25 103 TYR A N 1
ATOM 842 C CA . TYR A 1 103 ? -14.103 -3.581 -4.322 1.00 95.25 103 TYR A CA 1
ATOM 843 C C . TYR A 1 103 ? -14.005 -3.803 -5.835 1.00 95.25 103 TYR A C 1
ATOM 845 O O . TYR A 1 103 ? -13.973 -2.843 -6.601 1.00 95.25 103 TYR A O 1
ATOM 853 N N . GLY A 1 104 ? -13.944 -5.058 -6.283 1.00 93.00 104 GLY A N 1
ATOM 854 C CA . GLY A 1 104 ? -13.661 -5.388 -7.674 1.00 93.00 104 GLY A CA 1
ATOM 855 C C . GLY A 1 104 ? -12.188 -5.196 -8.045 1.00 93.00 104 GLY A C 1
ATOM 856 O O . GLY A 1 104 ? -11.322 -4.935 -7.207 1.00 93.00 104 GLY A O 1
ATOM 857 N N . LYS A 1 105 ? -11.896 -5.372 -9.336 1.00 91.69 105 LYS A N 1
ATOM 858 C CA . LYS A 1 105 ? -10.562 -5.173 -9.916 1.00 91.69 105 LYS A CA 1
ATOM 859 C C . LYS A 1 105 ? -10.461 -3.764 -10.487 1.00 91.69 105 LYS A C 1
ATOM 861 O O . LYS A 1 105 ? -11.184 -3.435 -11.423 1.00 91.69 105 LYS A O 1
ATOM 866 N N . GLY A 1 106 ? -9.530 -2.964 -9.981 1.00 87.62 106 GLY A N 1
ATOM 867 C CA . GLY A 1 106 ? -9.109 -1.726 -10.625 1.00 87.62 106 GLY A CA 1
ATOM 868 C C . GLY A 1 106 ? -8.212 -2.049 -11.815 1.00 87.62 106 GLY A C 1
ATOM 869 O O . GLY A 1 106 ? -7.076 -2.496 -11.648 1.00 87.62 106 GLY A O 1
ATOM 870 N N . LEU A 1 107 ? -8.733 -1.850 -13.024 1.00 89.12 107 LEU A N 1
ATOM 871 C CA . LEU A 1 107 ? -7.957 -1.947 -14.257 1.00 89.12 107 LEU A CA 1
ATOM 872 C C . LEU A 1 107 ? -7.500 -0.546 -14.654 1.00 89.12 107 LEU A C 1
ATOM 874 O O . LEU A 1 107 ? -8.322 0.283 -15.033 1.00 89.12 107 LEU A O 1
ATOM 878 N N . ILE A 1 108 ? -6.196 -0.288 -14.565 1.00 87.50 108 ILE A N 1
ATOM 879 C CA . ILE A 1 108 ? -5.617 1.025 -14.870 1.00 87.50 108 ILE A CA 1
ATOM 880 C C . ILE A 1 108 ? -4.724 0.908 -16.099 1.00 87.50 108 ILE A C 1
ATOM 882 O O . ILE A 1 108 ? -3.801 0.091 -16.125 1.00 87.50 108 ILE A O 1
ATOM 886 N N . TYR A 1 109 ? -4.984 1.737 -17.109 1.00 89.31 109 TYR A N 1
ATOM 887 C CA . TYR A 1 109 ? -4.056 1.955 -18.215 1.00 89.31 109 TYR A CA 1
ATOM 888 C C . TYR A 1 109 ? -2.996 2.959 -17.767 1.00 89.31 109 TYR A C 1
ATOM 890 O O . TYR A 1 109 ? -3.303 4.120 -17.507 1.00 89.31 109 TYR A O 1
ATOM 898 N N . CYS A 1 110 ? -1.759 2.493 -17.620 1.00 89.00 110 CYS A N 1
ATOM 899 C CA . CYS A 1 110 ? -0.638 3.321 -17.203 1.00 89.00 110 CYS A CA 1
ATOM 900 C C . CYS A 1 110 ? 0.137 3.796 -18.429 1.00 89.00 110 CYS A C 1
ATOM 902 O O . CYS A 1 110 ? 0.690 2.987 -19.173 1.00 89.00 110 CYS A O 1
ATOM 904 N N . TYR A 1 111 ? 0.197 5.115 -18.599 1.00 86.44 111 TYR A N 1
ATOM 905 C CA . TYR A 1 111 ? 0.932 5.763 -19.685 1.00 86.44 111 TYR A CA 1
ATOM 906 C C . TYR A 1 111 ? 2.437 5.850 -19.420 1.00 86.44 111 TYR A C 1
ATOM 908 O O . TYR A 1 111 ? 3.214 5.927 -20.364 1.00 86.44 111 TYR A O 1
ATOM 916 N N . GLY A 1 112 ? 2.869 5.806 -18.155 1.00 8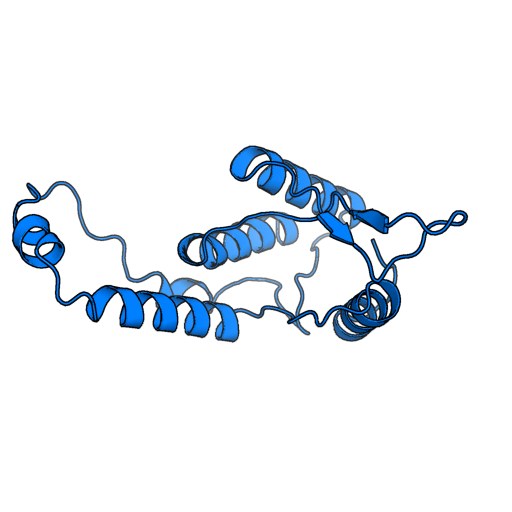6.19 112 GLY A N 1
ATOM 917 C CA . GLY A 1 112 ? 4.297 5.769 -17.832 1.00 86.19 112 GLY A CA 1
ATOM 918 C C . GLY A 1 112 ? 4.941 4.397 -18.043 1.00 86.19 112 GLY A C 1
ATOM 919 O O . GLY A 1 112 ? 6.152 4.309 -18.228 1.00 86.19 112 GLY A O 1
ATOM 920 N N . CYS A 1 113 ? 4.145 3.325 -18.072 1.00 85.56 113 CYS A N 1
ATOM 921 C CA . CYS A 1 113 ? 4.605 1.998 -18.457 1.00 85.56 113 CYS A CA 1
ATOM 922 C C . CYS A 1 113 ? 4.425 1.786 -19.966 1.00 85.56 113 CYS A C 1
ATOM 924 O O . CYS A 1 113 ? 3.317 1.507 -20.426 1.00 85.56 113 CYS A O 1
ATOM 926 N N . ALA A 1 114 ? 5.520 1.828 -20.723 1.00 72.94 114 ALA A N 1
ATOM 927 C CA . ALA A 1 114 ? 5.505 1.449 -22.132 1.00 72.94 114 ALA A CA 1
ATOM 928 C C . ALA A 1 114 ? 5.472 -0.081 -22.292 1.00 72.94 114 ALA A C 1
ATOM 930 O O . ALA A 1 114 ? 6.255 -0.806 -21.671 1.00 72.94 114 ALA A O 1
ATOM 931 N N . ARG A 1 115 ? 4.583 -0.590 -23.149 1.00 70.19 115 ARG A N 1
ATOM 932 C CA . ARG A 1 115 ? 4.767 -1.910 -23.770 1.00 70.19 115 ARG A CA 1
ATOM 933 C C . ARG A 1 115 ? 5.739 -1.800 -24.944 1.00 70.19 115 ARG A C 1
ATOM 935 O O . ARG A 1 115 ? 5.963 -0.716 -25.472 1.00 70.19 115 ARG A O 1
ATOM 942 N N . SER A 1 116 ? 6.249 -2.941 -25.404 1.00 68.06 116 SER A N 1
ATOM 943 C CA . SER A 1 116 ? 7.191 -3.076 -26.528 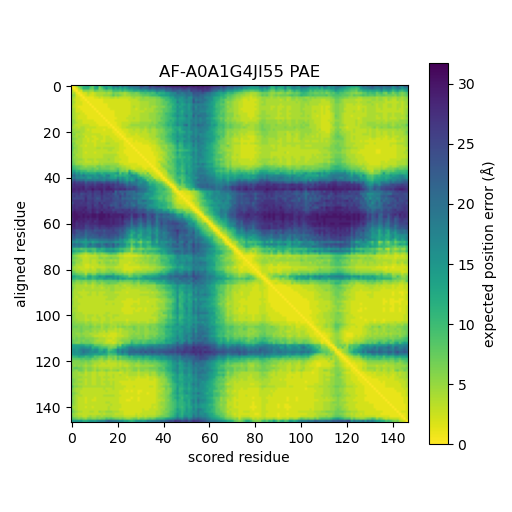1.00 68.06 116 SER A CA 1
ATOM 944 C C . SER A 1 116 ? 6.729 -2.432 -27.849 1.00 68.06 116 SER A C 1
ATOM 946 O O . SER A 1 116 ? 7.521 -2.330 -28.775 1.00 68.06 116 SER A O 1
ATOM 948 N N . GLN A 1 117 ? 5.461 -2.019 -27.947 1.00 70.56 117 GLN A N 1
ATOM 949 C CA . GLN A 1 117 ? 4.830 -1.424 -29.132 1.00 70.56 117 GLN A CA 1
ATOM 950 C C . GLN A 1 117 ? 4.259 -0.011 -28.878 1.00 70.56 117 GLN A C 1
ATOM 952 O O . GLN A 1 117 ? 3.423 0.456 -29.639 1.00 70.56 117 GLN A O 1
ATOM 957 N N . GLY A 1 118 ? 4.666 0.676 -27.802 1.00 69.56 118 GLY A N 1
ATOM 958 C CA . GLY A 1 118 ? 4.211 2.046 -27.509 1.00 69.56 118 GLY A CA 1
ATOM 959 C C . GLY A 1 118 ? 2.809 2.154 -26.892 1.00 69.56 118 GLY A C 1
ATOM 960 O O . GLY A 1 118 ? 2.366 3.252 -26.572 1.00 69.56 118 GLY A O 1
ATOM 961 N N . GLU A 1 119 ? 2.121 1.032 -26.667 1.00 77.81 119 GLU A N 1
ATOM 962 C CA . GLU A 1 119 ? 0.829 1.011 -25.977 1.00 77.81 119 GLU A CA 1
ATOM 963 C C . GLU A 1 119 ? 0.975 1.114 -24.446 1.00 77.81 119 GLU A C 1
ATOM 965 O O . GLU A 1 119 ? 1.918 0.544 -23.873 1.00 77.81 119 GLU A O 1
ATOM 970 N N . PRO A 1 120 ? 0.015 1.761 -23.753 1.00 81.25 120 PRO A N 1
ATOM 971 C CA . PRO A 1 120 ? 0.003 1.820 -22.298 1.00 81.25 120 PRO A CA 1
ATOM 972 C C . PRO A 1 120 ? -0.173 0.424 -21.691 1.00 81.25 120 PRO A C 1
ATOM 974 O O . PRO A 1 120 ? -1.031 -0.373 -22.088 1.00 81.25 120 PRO A O 1
ATOM 977 N N . LYS A 1 121 ? 0.626 0.110 -20.670 1.00 88.81 121 LYS A N 1
ATOM 978 C CA . LYS A 1 121 ? 0.489 -1.147 -19.929 1.00 88.81 121 LYS A CA 1
ATOM 979 C C . LYS A 1 121 ? -0.764 -1.113 -19.055 1.00 88.81 121 LYS A C 1
ATOM 981 O O . LYS A 1 121 ? -0.997 -0.171 -18.303 1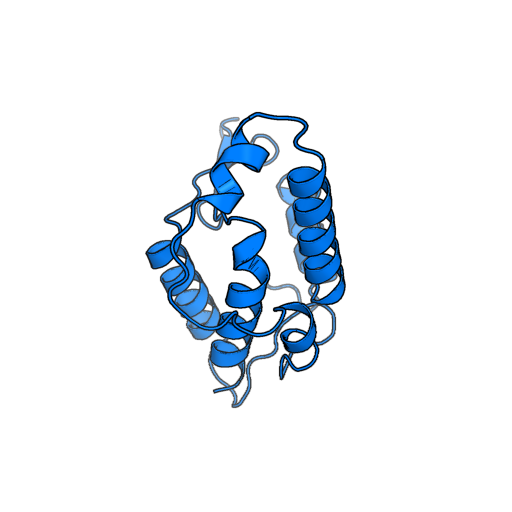.00 88.81 121 LYS A O 1
ATOM 986 N N . ARG A 1 122 ? -1.539 -2.199 -19.080 1.00 89.00 122 ARG A N 1
ATOM 987 C CA . ARG A 1 122 ? -2.681 -2.388 -18.176 1.00 89.00 122 ARG A CA 1
ATOM 988 C C . ARG A 1 122 ? -2.243 -3.035 -16.859 1.00 89.00 122 ARG A C 1
ATOM 990 O O . ARG A 1 122 ? -1.760 -4.167 -16.869 1.00 89.00 122 ARG A O 1
ATOM 997 N N . HIS A 1 123 ? -2.462 -2.348 -15.741 1.00 88.31 123 HIS A N 1
ATOM 998 C CA . HIS A 1 123 ? -2.296 -2.874 -14.384 1.00 88.31 123 HIS A CA 1
ATOM 999 C C . HIS A 1 123 ? -3.627 -3.417 -13.858 1.00 88.31 123 HIS A C 1
ATOM 1001 O O . HIS A 1 123 ? -4.678 -2.835 -14.113 1.00 88.31 123 HIS A O 1
ATOM 1007 N N . ASN A 1 124 ? -3.577 -4.525 -13.121 1.00 87.62 124 ASN A N 1
ATOM 1008 C CA . ASN A 1 124 ? -4.740 -5.212 -12.543 1.00 87.62 124 ASN A CA 1
ATOM 1009 C C . ASN A 1 124 ? -4.640 -5.418 -11.018 1.00 87.62 124 ASN A C 1
ATOM 1011 O O . ASN A 1 124 ? -5.486 -6.093 -10.433 1.00 87.62 124 ASN A O 1
ATOM 1015 N N . GLU A 1 125 ? -3.608 -4.851 -10.395 1.00 85.31 125 GLU A N 1
ATOM 1016 C CA . GLU A 1 125 ? -3.315 -4.926 -8.957 1.00 85.31 125 GLU A CA 1
ATOM 1017 C C . GLU A 1 125 ? -3.910 -3.723 -8.183 1.00 85.31 125 GLU A C 1
ATOM 1019 O O . GLU A 1 125 ? -3.597 -3.524 -7.015 1.00 85.31 125 GLU A O 1
ATOM 1024 N N . TRP A 1 126 ? -4.757 -2.901 -8.818 1.00 89.50 126 TRP A N 1
ATOM 1025 C CA . TRP A 1 126 ? -5.337 -1.697 -8.210 1.00 89.50 126 TRP A CA 1
ATOM 1026 C C . TRP A 1 126 ? -6.749 -1.930 -7.672 1.00 89.50 126 TRP A C 1
ATOM 1028 O O . TRP A 1 126 ? -7.476 -2.810 -8.134 1.00 89.50 126 TRP A O 1
ATOM 1038 N N . PHE A 1 127 ? -7.155 -1.091 -6.718 1.00 92.50 127 PHE A N 1
ATOM 1039 C CA . PHE A 1 127 ? -8.461 -1.141 -6.063 1.00 92.50 127 PHE A CA 1
ATOM 1040 C C . PHE A 1 127 ? -9.001 0.278 -5.884 1.00 92.50 127 PHE A C 1
ATOM 1042 O O . PHE A 1 127 ? -8.263 1.172 -5.472 1.00 92.50 127 PHE A O 1
ATOM 1049 N N . LEU A 1 128 ? -10.289 0.484 -6.163 1.00 91.62 128 LEU A N 1
ATOM 1050 C CA . LEU A 1 128 ? -10.977 1.743 -5.876 1.00 91.62 128 LEU A CA 1
ATOM 1051 C C . LEU A 1 128 ? -11.626 1.638 -4.494 1.00 91.62 128 LEU A C 1
ATOM 1053 O O . LEU A 1 128 ? -12.671 1.011 -4.331 1.00 91.62 128 LEU A O 1
ATOM 1057 N N . VAL A 1 129 ? -10.971 2.217 -3.490 1.00 92.69 129 VAL A N 1
ATOM 1058 C CA . VAL A 1 129 ? -11.354 2.074 -2.081 1.00 92.69 129 VAL A CA 1
ATOM 1059 C C . VAL A 1 129 ? -11.858 3.409 -1.528 1.00 92.69 129 VAL A C 1
ATOM 1061 O O . VAL A 1 129 ? -11.126 4.399 -1.586 1.00 92.69 129 VAL A O 1
ATOM 1064 N N . PRO A 1 130 ? -13.062 3.462 -0.926 1.00 92.50 130 PRO A N 1
ATOM 1065 C CA . PRO A 1 130 ? -13.498 4.634 -0.175 1.00 92.50 130 PRO A CA 1
ATOM 1066 C C . PRO A 1 130 ? -12.585 4.886 1.030 1.00 92.50 130 PRO A C 1
ATOM 1068 O O . PRO A 1 130 ? -12.328 3.966 1.807 1.00 92.50 130 PRO A O 1
ATOM 1071 N N . ILE A 1 131 ? -12.156 6.137 1.238 1.00 90.94 131 ILE A N 1
ATOM 1072 C CA . ILE A 1 131 ? -11.227 6.513 2.325 1.00 90.94 131 ILE A CA 1
ATOM 1073 C C . ILE A 1 131 ? -11.726 6.022 3.695 1.00 90.94 131 ILE A C 1
ATOM 1075 O O . ILE A 1 131 ? -10.945 5.512 4.495 1.00 90.94 131 ILE A O 1
ATOM 1079 N N . SER A 1 132 ? -13.039 6.076 3.937 1.00 88.75 132 SER A N 1
ATOM 1080 C CA . SER A 1 132 ? -13.669 5.605 5.179 1.00 88.75 132 SER A CA 1
ATOM 1081 C C . SER A 1 132 ? -13.466 4.113 5.476 1.00 88.75 132 SER A C 1
ATOM 1083 O O . SER A 1 132 ? -13.595 3.710 6.629 1.00 88.75 132 SER A O 1
ATOM 1085 N N . GLN A 1 133 ? -13.143 3.295 4.471 1.00 92.38 133 GLN A N 1
ATOM 1086 C CA . GLN A 1 133 ? -12.938 1.850 4.613 1.00 92.38 133 GLN A CA 1
ATOM 1087 C C . GLN A 1 133 ? -11.457 1.453 4.699 1.00 92.38 133 GLN A C 1
ATOM 1089 O O . GLN A 1 133 ? -11.148 0.309 5.032 1.00 92.38 133 GLN A O 1
ATOM 1094 N N . VAL A 1 134 ? -10.527 2.383 4.458 1.00 92.81 134 VAL A N 1
ATOM 1095 C CA . VAL A 1 134 ? -9.081 2.119 4.547 1.00 92.81 134 VAL A CA 1
ATOM 1096 C C . VAL A 1 134 ? -8.662 1.594 5.930 1.00 92.81 134 VAL A C 1
ATOM 1098 O O . VAL A 1 134 ? -7.903 0.622 5.971 1.00 92.81 134 VAL A O 1
ATOM 1101 N N . PRO A 1 135 ? -9.173 2.108 7.070 1.00 92.69 135 PRO A N 1
ATOM 1102 C CA . PRO A 1 135 ? -8.794 1.553 8.367 1.00 92.69 135 PRO A CA 1
ATOM 1103 C C . PRO A 1 135 ? -9.249 0.097 8.566 1.00 92.69 135 PRO A C 1
ATOM 1105 O O . PRO A 1 135 ? -8.543 -0.695 9.190 1.00 92.69 135 PRO A O 1
ATOM 1108 N N . GLU A 1 136 ? -10.412 -0.285 8.021 1.00 91.75 136 GLU A N 1
ATOM 1109 C CA . GLU A 1 136 ? -10.887 -1.674 8.072 1.00 91.75 136 GLU A CA 1
ATOM 1110 C C . GLU A 1 136 ? -9.957 -2.599 7.278 1.00 91.75 136 GLU A C 1
ATOM 1112 O O . GLU A 1 136 ? -9.629 -3.687 7.752 1.00 91.75 136 GLU A O 1
ATOM 1117 N N . ILE A 1 137 ? -9.481 -2.150 6.112 1.00 93.81 137 ILE A N 1
ATOM 1118 C CA . ILE A 1 137 ? -8.518 -2.902 5.298 1.00 93.81 137 ILE A CA 1
ATOM 1119 C C . ILE A 1 137 ? -7.236 -3.164 6.086 1.00 93.81 137 ILE A C 1
ATOM 1121 O O . ILE A 1 137 ? -6.788 -4.305 6.126 1.00 93.81 137 ILE A O 1
ATOM 1125 N N . PHE A 1 138 ? -6.680 -2.152 6.758 1.00 93.31 138 PHE A N 1
ATOM 1126 C CA . PHE A 1 138 ? -5.479 -2.320 7.585 1.00 93.31 138 PHE A CA 1
ATOM 1127 C C . PHE A 1 138 ? -5.674 -3.391 8.666 1.00 93.31 138 PHE A C 1
ATOM 1129 O O . PHE A 1 138 ? -4.795 -4.226 8.873 1.00 93.31 138 PHE A O 1
ATOM 1136 N N . ARG A 1 139 ? -6.845 -3.422 9.314 1.00 91.44 139 ARG A N 1
ATOM 1137 C CA . ARG A 1 139 ? -7.179 -4.449 10.311 1.00 91.44 139 ARG A CA 1
ATOM 1138 C C . ARG A 1 139 ? -7.264 -5.847 9.697 1.00 91.44 139 ARG A C 1
ATOM 1140 O O . ARG A 1 139 ? -6.734 -6.792 10.273 1.00 91.44 139 ARG A O 1
ATOM 1147 N N . VAL A 1 140 ? -7.919 -5.988 8.544 1.00 92.88 140 VAL A N 1
ATOM 1148 C CA . VAL A 1 140 ? -8.032 -7.283 7.854 1.00 92.88 140 VAL A CA 1
ATOM 1149 C C . VAL A 1 140 ? -6.661 -7.779 7.405 1.00 92.88 140 VAL A C 1
ATOM 1151 O O . VAL A 1 140 ? -6.339 -8.942 7.626 1.00 92.88 140 VAL A O 1
ATOM 1154 N N . VAL A 1 141 ? -5.832 -6.903 6.831 1.00 93.12 141 VAL A N 1
ATOM 1155 C CA . VAL A 1 141 ? -4.463 -7.244 6.425 1.00 93.12 141 VAL A CA 1
ATOM 1156 C C . VAL A 1 141 ? -3.625 -7.651 7.637 1.00 93.12 141 VAL A C 1
ATOM 1158 O O . VAL A 1 141 ? -2.977 -8.690 7.582 1.00 93.12 141 VAL A O 1
ATOM 1161 N N . SER A 1 142 ? -3.696 -6.908 8.748 1.00 91.88 142 SER A N 1
ATOM 1162 C CA . SER A 1 142 ? -3.032 -7.292 10.002 1.00 91.88 142 SER A CA 1
ATOM 1163 C C . SER A 1 142 ? -3.458 -8.690 10.452 1.00 91.88 142 SER A C 1
ATOM 1165 O O . SER A 1 142 ? -2.597 -9.535 10.658 1.00 91.88 142 SER A O 1
ATOM 1167 N N . GLY A 1 143 ? -4.762 -8.988 10.497 1.00 90.56 143 GLY A N 1
ATOM 1168 C CA . GLY A 1 143 ? -5.252 -10.325 10.850 1.00 90.56 143 GLY A CA 1
ATOM 1169 C C . GLY A 1 143 ? -4.737 -11.422 9.911 1.00 90.56 143 GLY A C 1
ATOM 1170 O O . GLY A 1 143 ? -4.233 -12.445 10.367 1.00 90.56 143 GLY A O 1
AT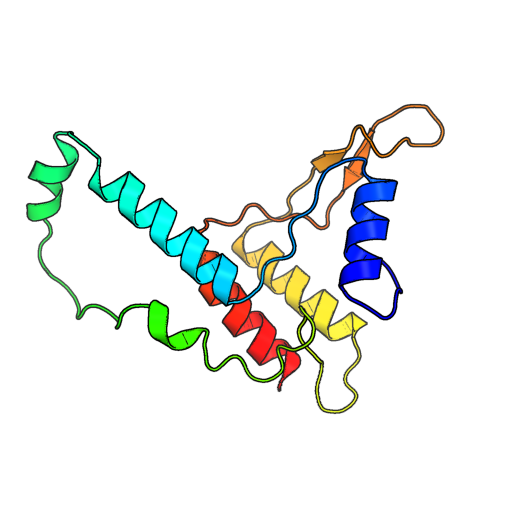OM 1171 N N . LEU A 1 144 ? -4.774 -11.183 8.595 1.00 91.06 144 LEU A N 1
ATOM 1172 C CA . LEU A 1 144 ? -4.242 -12.123 7.603 1.00 91.06 144 LEU A CA 1
ATOM 1173 C C . LEU A 1 144 ? -2.740 -12.378 7.794 1.00 91.06 144 LEU A C 1
ATOM 1175 O O . LEU A 1 144 ? -2.298 -13.512 7.623 1.00 91.06 144 LEU A O 1
ATOM 1179 N N . CYS A 1 145 ? -1.965 -11.357 8.164 1.00 89.56 145 CYS A N 1
ATOM 1180 C CA . CYS A 1 145 ? -0.526 -11.458 8.404 1.00 89.56 145 CYS A CA 1
ATOM 1181 C C . CYS A 1 145 ? -0.177 -12.114 9.750 1.00 89.56 145 CYS A C 1
ATOM 1183 O O . CYS A 1 145 ? 0.798 -12.872 9.812 1.00 89.56 145 CYS A O 1
ATOM 1185 N N . SER A 1 146 ? -0.984 -11.893 10.790 1.00 84.56 146 SER A N 1
ATOM 1186 C CA . SER A 1 146 ? -0.720 -12.359 12.159 1.00 84.56 146 SER A CA 1
ATOM 1187 C C . SER A 1 146 ? -1.145 -13.804 12.425 1.00 84.56 146 SER A C 1
ATOM 1189 O O . SER A 1 146 ? -0.415 -14.516 13.108 1.00 84.56 146 SER A O 1
ATOM 1191 N N . GLY A 1 147 ? -2.264 -14.278 11.866 1.00 62.66 147 GLY A N 1
ATOM 1192 C CA . GLY A 1 147 ? -2.762 -15.626 12.171 1.00 62.66 147 GLY A CA 1
ATOM 1193 C C . GLY A 1 147 ? -4.263 -15.673 12.203 1.00 62.66 147 GLY A C 1
ATOM 1194 O O . GLY A 1 147 ? -4.805 -15.231 13.233 1.00 62.66 147 GLY A O 1
#

Solvent-accessible surface area (backbone atoms only — not comparable to full-atom values): 9117 Å² total; per-residue (Å²): 136,78,88,54,92,46,53,67,57,38,48,52,51,48,26,70,50,40,68,46,93,74,84,86,74,45,66,66,56,51,52,52,54,46,49,53,56,54,52,58,63,70,66,58,91,47,74,66,65,67,56,63,72,70,63,81,89,77,79,82,79,75,72,72,76,80,72,64,59,85,68,53,62,54,63,54,85,76,41,79,48,66,46,89,86,56,58,66,68,58,50,51,50,50,51,51,53,54,47,35,74,75,53,38,74,28,75,43,75,33,76,50,26,70,40,101,82,76,44,56,36,74,44,67,90,42,66,70,72,62,70,88,50,50,67,58,51,54,52,52,50,27,45,66,27,62,110

InterPro domains:
  IPR053006 Meiosis-associated regulatory protein [PTHR28094] (6-145)

Foldseek 3Di:
DDPDPAPVVVQVVCCQQLVDHDDQDDLVVLLVLVVVVVVVVVPPPDPVVVCVVVDDDDDDDDPPLNPPRVPLPQDDRSDRAAPDPDDPVVLLVVLQVVQCVPFNWDWDFGQSHADPVNGTDIDGSDGDDDSVCVSVSSNVSSVSRYD

Radius of gyration: 18.89 Å; Cα contacts (8 Å, |Δi|>4): 132; chains: 1; bounding box: 49×43×48 Å

Mean predicted aligned error: 9.81 Å

Secondary structure (DSSP, 8-state):
----SSHHHHHHHHHHHH-S------HHHHHHHHHHHHHHHHT--STHHHHGGG----S--PPPGGGSGGG-TTEETTEEPPPTT--HHHHHHHHHHHHHHHH--EEEE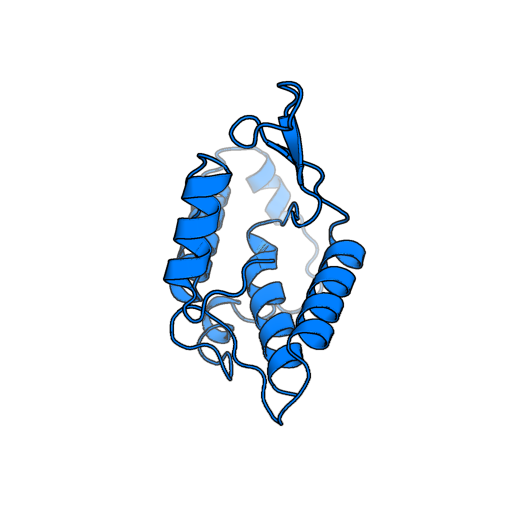EEEEE-TTSPEEEEEEE----GGGHHHHHHHHHHHHH-

Sequence (147 aa):
MTRKPTVLARLLEWENSCKHPVTGLDPTKVQELCRSVRIEHRSSKSLVRLFQKLSISKHKSQAPMEHHLAQLSGFRDGGFYVANDRSLKDIENRIHQFLWKRYGKGLIYCYGCARSQGEPKRHNEWFLVPISQVPEIFRVVSGLCSG